Protein AF-A0A448WN67-F1 (afdb_monomer)

InterPro domains:
  IPR027973 40S small subunit processome assembly factor 1-like [PF15375] (3-56)

Foldseek 3Di:
DPLVVLVVVLVPDDDPVSVVSVLVSCVVVVHDDDDDDDDDPVVVVVVVVVVVVVVVVVVVVVVVVVVVD

Mean predicted aligned error: 8.67 Å

Solvent-accessible surface area (backbone atoms only — not comparable to full-atom values): 4206 Å² total; per-residue (Å²): 133,74,60,59,63,53,50,55,58,39,67,74,46,63,74,68,60,25,54,52,53,49,51,53,51,41,46,76,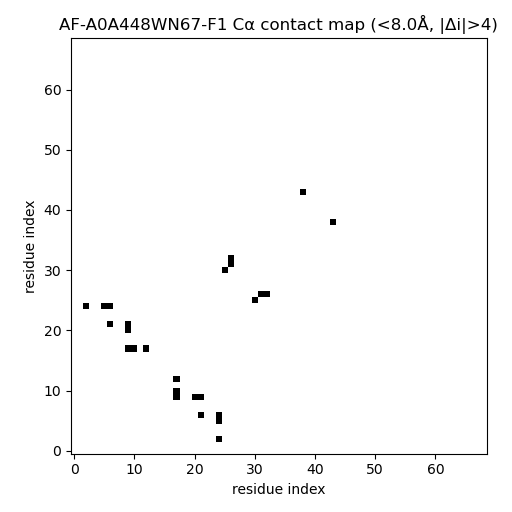73,67,44,82,75,79,81,76,77,91,73,59,68,72,58,54,52,52,49,54,54,51,52,54,50,51,51,53,51,51,52,53,51,52,57,53,53,67,74,76,113

Radius of gyration: 20.21 Å; Cα contacts (8 Å, |Δi|>4): 13; chains: 1; bounding box: 44×28×45 Å

pLDDT: mean 86.94, std 8.63, range [57.16, 97.31]

Sequence (69 aa):
MPYDILRHKISITKGEERRKARKELLLKMGAKPPKRAYINYKELMAQKKKDKLIESIAAKNVTKIMRHA

Structure (mmCIF, N/CA/C/O backbone):
data_AF-A0A448WN67-F1
#
_entry.id   AF-A0A448WN67-F1
#
loop_
_atom_site.group_PDB
_atom_site.id
_atom_site.type_symbol
_atom_site.label_atom_id
_atom_site.label_alt_id
_atom_site.label_comp_id
_atom_site.label_asym_id
_atom_site.label_entity_id
_atom_site.label_seq_id
_atom_site.pdbx_PDB_ins_code
_atom_site.Cartn_x
_atom_site.Cartn_y
_atom_site.Cartn_z
_atom_site.occupancy
_atom_site.B_iso_or_equiv
_atom_site.auth_seq_id
_atom_site.auth_comp_id
_atom_site.auth_asym_id
_atom_site.a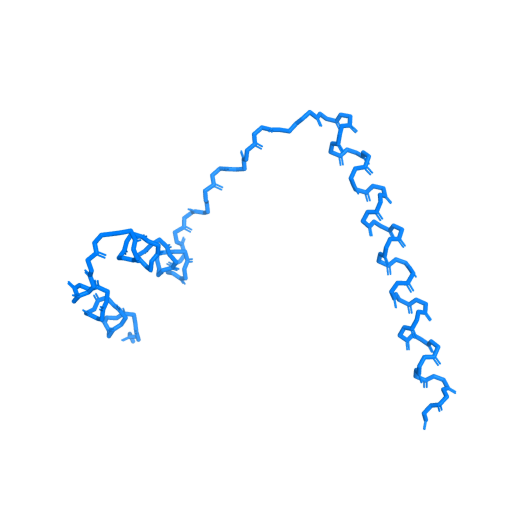uth_atom_id
_atom_site.pdbx_PDB_model_num
ATOM 1 N N . MET A 1 1 ? -9.834 -11.112 -21.805 1.00 57.16 1 MET A N 1
ATOM 2 C CA . MET A 1 1 ? -8.421 -10.803 -21.489 1.00 57.16 1 MET A CA 1
ATOM 3 C C . MET A 1 1 ? -8.136 -9.314 -21.731 1.00 57.16 1 MET A C 1
ATOM 5 O O . MET A 1 1 ? -7.711 -8.952 -22.816 1.00 57.16 1 MET A O 1
ATOM 9 N N . PRO A 1 2 ? -8.427 -8.419 -20.766 1.00 79.38 2 PRO A N 1
ATOM 10 C CA . PRO A 1 2 ? -8.211 -6.968 -20.906 1.00 79.38 2 PRO A CA 1
ATOM 11 C C . PRO A 1 2 ? -6.810 -6.493 -20.464 1.00 79.38 2 PRO A C 1
ATOM 13 O O . PRO A 1 2 ? -6.437 -5.341 -20.683 1.00 79.38 2 PRO A O 1
ATOM 16 N N . TYR A 1 3 ? -6.018 -7.366 -19.834 1.00 80.62 3 TYR A N 1
ATOM 17 C CA . TYR A 1 3 ? -4.705 -7.019 -19.278 1.00 80.62 3 TYR A CA 1
ATOM 18 C C . TYR A 1 3 ? -3.584 -6.949 -20.321 1.00 80.62 3 TYR A C 1
ATOM 20 O O . TYR A 1 3 ? -2.573 -6.294 -20.072 1.00 80.62 3 TYR A O 1
ATOM 28 N N . ASP A 1 4 ? -3.765 -7.552 -21.497 1.00 77.31 4 ASP A N 1
ATOM 29 C CA . ASP A 1 4 ? -2.765 -7.526 -22.571 1.00 77.31 4 ASP A CA 1
ATOM 30 C C . ASP A 1 4 ? -2.599 -6.120 -23.156 1.00 77.31 4 ASP A C 1
ATOM 32 O O . ASP A 1 4 ? -1.478 -5.644 -23.327 1.00 77.31 4 ASP A O 1
ATOM 36 N N . ILE A 1 5 ? -3.701 -5.382 -23.329 1.00 77.00 5 ILE A N 1
ATOM 37 C CA . ILE A 1 5 ? -3.675 -3.969 -23.742 1.00 77.00 5 ILE A CA 1
ATOM 38 C C . ILE A 1 5 ? -2.907 -3.127 -22.713 1.00 77.00 5 ILE A C 1
ATOM 40 O O . ILE A 1 5 ? -2.092 -2.277 -23.074 1.00 77.00 5 ILE A O 1
ATOM 44 N N . LEU A 1 6 ? -3.133 -3.378 -21.420 1.00 75.00 6 LEU A N 1
ATOM 45 C CA . LEU A 1 6 ? -2.417 -2.697 -20.339 1.00 75.00 6 LEU A CA 1
ATOM 46 C C . LEU A 1 6 ? -0.924 -3.044 -20.357 1.00 75.00 6 LEU A C 1
ATOM 48 O O . LEU A 1 6 ? -0.087 -2.155 -20.211 1.00 75.00 6 LEU A O 1
ATOM 52 N N . ARG A 1 7 ? -0.574 -4.308 -20.604 1.00 81.12 7 ARG A N 1
ATOM 53 C CA . ARG A 1 7 ? 0.814 -4.765 -20.723 1.00 81.12 7 ARG A CA 1
ATOM 54 C C . ARG A 1 7 ? 1.533 -4.106 -21.904 1.00 81.12 7 ARG A C 1
ATOM 56 O O . ARG A 1 7 ? 2.669 -3.662 -21.734 1.00 81.12 7 ARG A O 1
ATOM 63 N N . HIS A 1 8 ? 0.873 -3.983 -23.055 1.00 81.56 8 HIS A N 1
ATOM 64 C CA . HIS A 1 8 ? 1.416 -3.274 -24.216 1.00 81.56 8 HIS A CA 1
ATOM 65 C C . HIS A 1 8 ? 1.637 -1.789 -23.921 1.00 81.56 8 HIS A C 1
ATOM 67 O O . HIS A 1 8 ? 2.740 -1.290 -24.138 1.00 81.56 8 HIS A O 1
ATOM 73 N N . LYS A 1 9 ? 0.657 -1.098 -23.326 1.00 79.75 9 LYS A N 1
ATOM 74 C CA . LYS A 1 9 ? 0.815 0.310 -22.915 1.00 79.75 9 LYS A CA 1
ATOM 75 C C . LYS A 1 9 ? 1.983 0.510 -21.943 1.00 79.75 9 LYS A C 1
ATOM 77 O O . LYS A 1 9 ? 2.757 1.448 -22.099 1.00 79.75 9 LYS A O 1
ATOM 82 N N . ILE A 1 10 ? 2.165 -0.402 -20.986 1.00 83.38 10 ILE A N 1
ATOM 83 C CA . ILE A 1 10 ? 3.291 -0.365 -20.037 1.00 83.38 10 ILE A CA 1
ATOM 84 C C . ILE A 1 10 ? 4.632 -0.610 -20.739 1.00 83.38 10 ILE A C 1
ATOM 86 O O . ILE A 1 10 ? 5.646 -0.057 -20.331 1.00 83.38 10 ILE A O 1
ATOM 90 N N . SER A 1 11 ? 4.677 -1.430 -21.790 1.00 79.19 11 SER A N 1
ATOM 91 C CA . SER A 1 11 ? 5.930 -1.681 -22.516 1.00 79.19 11 SER A CA 1
ATOM 92 C C . SER A 1 11 ? 6.478 -0.441 -23.236 1.00 79.19 11 SER A C 1
ATOM 94 O O . SER A 1 11 ? 7.691 -0.338 -23.410 1.00 79.19 11 SER A O 1
ATOM 96 N N . ILE A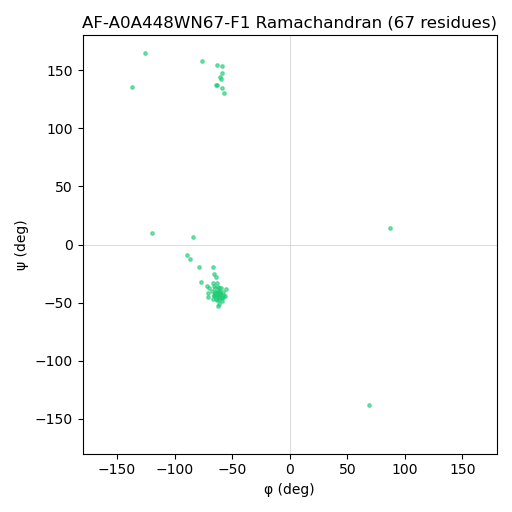 1 12 ? 5.602 0.509 -23.584 1.00 83.38 12 ILE A N 1
ATOM 97 C CA . ILE A 1 12 ? 5.947 1.770 -24.254 1.00 83.38 12 ILE A CA 1
ATOM 98 C C . ILE A 1 12 ? 6.560 2.778 -23.264 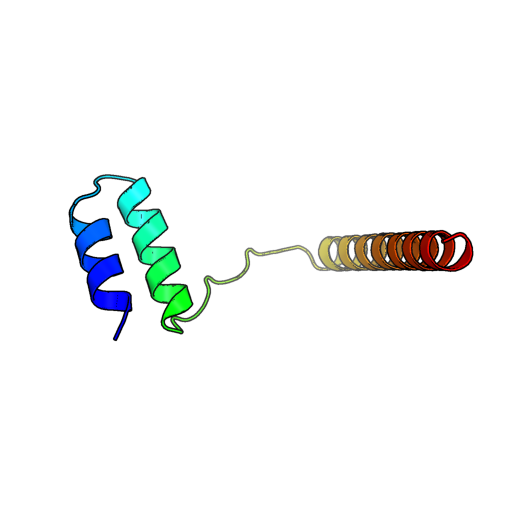1.00 83.38 12 ILE A C 1
ATOM 100 O O . ILE A 1 12 ? 7.433 3.562 -23.639 1.00 83.38 12 ILE A O 1
ATOM 104 N N . THR A 1 13 ? 6.149 2.752 -21.991 1.00 83.19 13 THR A N 1
ATOM 105 C CA . THR A 1 13 ? 6.681 3.654 -20.958 1.00 83.19 13 THR A CA 1
ATOM 106 C C . THR A 1 13 ? 8.075 3.217 -20.492 1.00 83.19 13 THR A C 1
ATOM 108 O O . THR A 1 13 ? 8.480 2.065 -20.659 1.00 83.19 13 THR A O 1
ATOM 111 N N . LYS A 1 14 ? 8.865 4.131 -19.914 1.00 86.81 14 LYS A N 1
ATOM 112 C CA . LYS A 1 14 ? 10.248 3.860 -19.469 1.00 86.81 14 LYS A CA 1
ATOM 113 C C . LYS A 1 14 ? 10.453 4.230 -17.997 1.00 86.81 14 LYS A C 1
ATOM 115 O O . LYS A 1 14 ? 9.633 4.900 -17.380 1.00 86.81 14 LYS A O 1
ATOM 120 N N . GLY A 1 15 ? 11.553 3.747 -17.419 1.00 87.62 15 GLY A N 1
ATOM 121 C CA . GLY A 1 15 ? 12.011 4.173 -16.095 1.00 87.62 15 GLY A CA 1
ATOM 122 C C . GLY A 1 15 ? 11.118 3.739 -14.926 1.00 87.62 15 GLY A C 1
ATOM 123 O O . GLY A 1 15 ? 10.701 2.580 -14.823 1.00 87.62 15 GLY A O 1
ATOM 124 N N . GLU A 1 16 ? 10.903 4.654 -13.983 1.00 87.19 16 GLU A N 1
ATOM 125 C CA . GLU A 1 16 ? 10.149 4.406 -12.747 1.00 87.19 16 GLU A CA 1
ATOM 126 C C . GLU A 1 16 ? 8.656 4.212 -12.976 1.00 87.19 16 GLU A C 1
ATOM 128 O O . GLU A 1 16 ? 8.046 3.343 -12.349 1.00 87.19 16 GLU A O 1
ATOM 133 N N . GLU A 1 17 ? 8.079 4.960 -13.910 1.00 84.31 17 GLU A N 1
ATOM 134 C CA . GLU A 1 17 ? 6.653 4.887 -14.225 1.00 84.31 17 GLU A CA 1
ATOM 135 C C . GLU A 1 17 ? 6.274 3.509 -14.761 1.00 84.31 17 GLU A C 1
ATOM 137 O O . GLU A 1 17 ? 5.300 2.905 -14.309 1.00 84.31 17 GLU A O 1
ATOM 142 N N . ARG A 1 18 ? 7.126 2.931 -15.621 1.00 88.56 18 ARG A N 1
ATOM 143 C CA . ARG A 1 18 ? 6.966 1.547 -16.085 1.00 88.56 18 ARG A CA 1
ATOM 144 C C . ARG A 1 18 ? 6.953 0.554 -14.924 1.00 88.56 18 ARG A C 1
ATOM 146 O O . ARG A 1 18 ? 6.154 -0.384 -14.913 1.00 88.56 18 ARG A O 1
ATOM 153 N N . ARG A 1 19 ? 7.853 0.728 -13.948 1.00 87.38 19 ARG A N 1
ATOM 154 C CA . ARG A 1 19 ? 7.952 -0.165 -12.779 1.00 87.38 19 ARG A CA 1
ATOM 155 C C . ARG A 1 19 ? 6.698 -0.080 -11.907 1.00 87.38 19 ARG A C 1
ATOM 157 O O . ARG A 1 19 ? 6.185 -1.127 -11.507 1.00 87.38 19 ARG A O 1
ATOM 164 N N . LYS A 1 20 ? 6.187 1.130 -11.662 1.00 88.50 20 LYS A N 1
ATOM 165 C CA . LYS A 1 20 ? 4.942 1.360 -10.910 1.00 88.50 20 LYS A CA 1
ATOM 166 C C . LYS A 1 20 ? 3.743 0.728 -11.622 1.00 88.50 20 LYS A C 1
ATOM 168 O O . LYS A 1 20 ? 3.095 -0.147 -11.049 1.00 88.50 20 LYS A O 1
ATOM 173 N N . ALA A 1 21 ? 3.547 1.043 -12.902 1.00 88.38 21 ALA A N 1
ATOM 174 C CA . ALA A 1 21 ? 2.419 0.539 -13.683 1.00 88.38 21 ALA A CA 1
ATOM 175 C C . ALA A 1 21 ? 2.435 -0.996 -13.832 1.00 88.38 21 ALA A C 1
ATOM 177 O O . ALA A 1 21 ? 1.396 -1.651 -13.742 1.00 88.38 21 ALA A O 1
ATOM 178 N N . ARG A 1 22 ? 3.622 -1.607 -13.979 1.00 89.62 22 ARG A N 1
ATOM 179 C CA . ARG A 1 22 ? 3.762 -3.074 -13.994 1.00 89.62 22 ARG A CA 1
ATOM 180 C C . ARG A 1 22 ? 3.379 -3.703 -12.656 1.00 89.62 22 ARG A C 1
ATOM 182 O O . ARG A 1 22 ? 2.710 -4.733 -12.645 1.00 89.62 22 ARG A O 1
ATOM 189 N N . LYS A 1 23 ? 3.805 -3.111 -11.539 1.00 89.56 23 LYS A N 1
ATOM 190 C CA . LYS A 1 23 ? 3.470 -3.605 -10.197 1.00 89.56 23 LYS A CA 1
ATOM 191 C C . LYS A 1 23 ? 1.961 -3.556 -9.960 1.00 89.56 23 LYS A C 1
ATOM 193 O O . LYS A 1 23 ? 1.394 -4.537 -9.497 1.00 89.56 23 LYS A O 1
ATOM 198 N N . GLU A 1 24 ? 1.314 -2.456 -10.327 1.00 89.56 24 GLU A N 1
ATOM 199 C CA . GLU A 1 24 ? -0.141 -2.305 -10.220 1.00 89.56 24 GLU A CA 1
ATOM 200 C C . GLU A 1 24 ? -0.900 -3.315 -11.081 1.00 89.56 24 GLU A C 1
ATOM 202 O O . GLU A 1 24 ? -1.861 -3.922 -10.607 1.00 89.56 24 GLU A O 1
ATOM 207 N N . LEU A 1 25 ? -0.453 -3.541 -12.321 1.00 91.62 25 LEU A N 1
ATOM 208 C CA . LEU A 1 25 ? -1.039 -4.556 -13.194 1.00 91.62 25 LEU A CA 1
ATOM 209 C C . LEU A 1 25 ? -0.961 -5.946 -12.555 1.00 91.62 25 LEU A C 1
ATOM 211 O O . LEU A 1 25 ? -1.966 -6.645 -12.489 1.00 91.62 25 LEU A O 1
ATOM 215 N N . LEU A 1 26 ? 0.211 -6.327 -12.043 1.00 90.31 26 LEU A N 1
ATOM 216 C CA . LEU A 1 26 ? 0.399 -7.627 -11.400 1.00 90.31 26 LEU A CA 1
ATOM 217 C C . LEU A 1 26 ? -0.515 -7.797 -10.184 1.00 90.31 26 LEU A C 1
ATOM 219 O O . LEU A 1 26 ? -1.131 -8.848 -10.032 1.00 90.31 26 LEU A O 1
ATOM 223 N N . LEU A 1 27 ? -0.659 -6.761 -9.355 1.00 90.94 27 LEU A N 1
ATOM 224 C CA . LEU A 1 27 ? -1.588 -6.789 -8.223 1.00 90.94 27 LEU A CA 1
ATOM 225 C C . LEU A 1 27 ? -3.041 -6.982 -8.686 1.00 90.94 27 LEU A C 1
ATOM 227 O O . LEU A 1 27 ? -3.757 -7.789 -8.100 1.00 90.94 27 LEU A O 1
ATOM 231 N N . LYS A 1 28 ? -3.462 -6.319 -9.774 1.00 89.25 28 LYS A N 1
ATOM 232 C CA . LYS A 1 28 ? -4.795 -6.522 -10.379 1.00 89.25 28 LYS A CA 1
ATOM 233 C C . LYS A 1 28 ? -4.996 -7.936 -10.929 1.00 89.25 28 LYS A C 1
ATOM 235 O O . LYS A 1 28 ? -6.125 -8.406 -10.963 1.00 89.25 28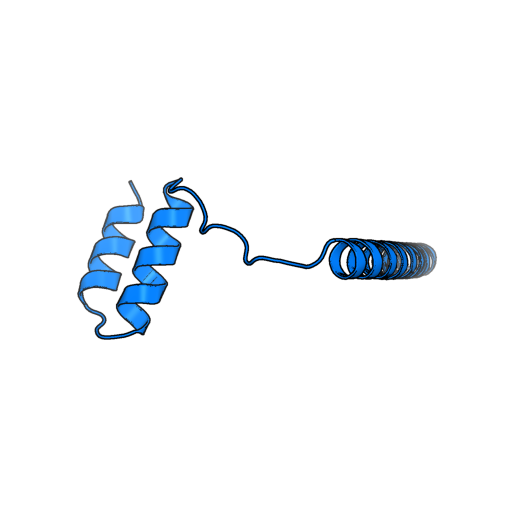 LYS A O 1
ATOM 240 N N . MET A 1 29 ? -3.922 -8.605 -11.343 1.00 90.88 29 MET A N 1
ATOM 241 C CA . MET A 1 29 ? -3.937 -9.990 -11.831 1.00 90.88 29 MET A CA 1
ATOM 242 C C . MET A 1 29 ? -3.881 -11.028 -10.695 1.00 90.88 29 MET A C 1
ATOM 244 O O . MET A 1 29 ? -3.760 -12.219 -10.965 1.00 90.88 29 MET A O 1
ATOM 248 N N . GLY A 1 30 ? -3.953 -10.597 -9.431 1.00 90.56 30 GLY A N 1
ATOM 249 C CA . GLY A 1 30 ? -3.935 -11.491 -8.271 1.00 90.56 30 GLY A CA 1
ATOM 250 C C . GLY A 1 30 ? -2.535 -11.840 -7.768 1.00 90.56 30 GLY A C 1
ATOM 251 O O . GLY A 1 30 ? -2.385 -12.761 -6.965 1.00 90.56 30 GLY A O 1
ATOM 252 N N . ALA A 1 31 ? -1.494 -11.116 -8.198 1.00 93.50 31 ALA A N 1
ATOM 253 C CA . ALA A 1 31 ? -0.177 -11.270 -7.595 1.00 93.50 31 ALA A CA 1
ATOM 254 C C . ALA A 1 31 ? -0.227 -10.925 -6.101 1.00 93.50 31 ALA A C 1
ATOM 256 O O . ALA A 1 31 ? -0.919 -9.998 -5.671 1.00 93.50 31 ALA A O 1
ATOM 257 N N . LYS A 1 32 ? 0.557 -11.657 -5.306 1.00 93.62 32 LYS A N 1
ATOM 258 C CA . LYS A 1 32 ? 0.631 -11.448 -3.860 1.00 93.62 32 LYS A CA 1
ATOM 259 C C . LYS A 1 32 ? 1.043 -9.997 -3.548 1.00 93.62 32 LYS A C 1
ATOM 261 O O . LYS A 1 32 ? 2.044 -9.525 -4.098 1.00 93.62 32 LYS A O 1
ATOM 266 N N . PRO A 1 33 ? 0.323 -9.291 -2.655 1.00 91.25 33 PRO A N 1
ATOM 267 C CA . PRO A 1 33 ? 0.681 -7.932 -2.280 1.00 91.25 33 PRO A CA 1
ATOM 268 C C . PRO A 1 33 ? 2.050 -7.881 -1.592 1.00 91.25 33 PRO A C 1
ATOM 270 O O . PRO A 1 33 ? 2.485 -8.870 -0.989 1.00 91.25 33 PRO A O 1
ATOM 273 N N . PRO A 1 34 ? 2.743 -6.729 -1.661 1.00 90.44 34 PRO A N 1
ATOM 274 C CA . PRO A 1 34 ? 4.021 -6.5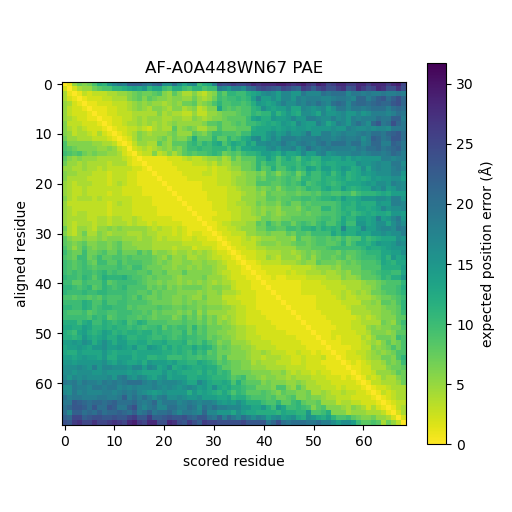66 -0.987 1.00 90.44 34 PRO A CA 1
ATOM 275 C C . PRO A 1 34 ? 3.872 -6.795 0.521 1.00 90.44 34 PRO A C 1
ATOM 277 O O . PRO A 1 34 ? 2.838 -6.486 1.120 1.00 90.44 34 PRO A O 1
ATOM 280 N N . LYS A 1 35 ? 4.933 -7.323 1.141 1.00 91.62 35 LYS A N 1
ATOM 281 C CA . LYS A 1 35 ? 4.983 -7.500 2.594 1.00 91.62 35 LYS A CA 1
ATOM 282 C C . LYS A 1 35 ? 4.807 -6.136 3.262 1.00 91.62 35 LYS A C 1
ATOM 284 O O . LYS A 1 35 ? 5.423 -5.155 2.849 1.00 91.62 35 LYS A O 1
ATOM 289 N N . ARG A 1 36 ? 3.956 -6.083 4.288 1.00 88.94 36 ARG A N 1
ATOM 290 C CA . ARG A 1 36 ? 3.800 -4.880 5.110 1.00 88.94 36 ARG A CA 1
ATOM 291 C C . ARG A 1 36 ? 5.143 -4.534 5.747 1.00 88.94 36 ARG A C 1
ATOM 293 O O . ARG A 1 36 ? 5.892 -5.436 6.130 1.00 88.94 36 ARG A O 1
ATOM 300 N N . ALA A 1 37 ? 5.431 -3.240 5.845 1.00 90.75 37 ALA A N 1
ATOM 301 C CA . ALA A 1 37 ? 6.580 -2.770 6.601 1.00 90.75 37 ALA A CA 1
ATOM 302 C C . ALA A 1 37 ? 6.472 -3.236 8.060 1.00 90.75 37 ALA A C 1
ATOM 304 O O . ALA A 1 37 ? 5.373 -3.480 8.569 1.00 90.75 37 ALA A O 1
ATOM 305 N N . TYR A 1 38 ? 7.620 -3.379 8.716 1.00 93.94 38 TYR A N 1
ATOM 306 C CA . TYR A 1 38 ? 7.645 -3.603 10.154 1.00 93.94 38 TYR A CA 1
ATOM 307 C C . TYR A 1 38 ? 7.045 -2.388 10.871 1.00 93.94 38 TYR A C 1
ATOM 309 O O . TYR A 1 38 ? 7.328 -1.250 10.503 1.00 93.94 38 TYR A O 1
ATOM 317 N N . ILE A 1 39 ? 6.215 -2.643 11.880 1.00 94.19 39 ILE A N 1
ATOM 318 C CA . ILE A 1 39 ? 5.595 -1.616 12.720 1.00 94.19 39 ILE A CA 1
ATOM 319 C C . ILE A 1 39 ? 5.679 -2.107 14.164 1.00 94.19 39 ILE A C 1
ATOM 321 O O . ILE A 1 39 ? 5.389 -3.277 14.436 1.00 94.19 39 ILE A O 1
ATOM 325 N N . ASN A 1 40 ? 6.057 -1.226 15.094 1.00 97.06 40 ASN A N 1
ATOM 326 C CA . ASN A 1 40 ? 6.055 -1.556 16.514 1.00 97.06 40 ASN A CA 1
ATOM 327 C C . ASN A 1 40 ? 4.619 -1.828 16.995 1.00 97.06 40 ASN A C 1
ATOM 329 O O . ASN A 1 40 ? 3.686 -1.089 16.682 1.00 97.06 40 ASN A O 1
ATOM 333 N N . TYR A 1 41 ? 4.426 -2.867 17.806 1.00 96.38 41 TYR A N 1
ATOM 334 C CA . TYR A 1 41 ? 3.095 -3.260 18.270 1.00 96.38 41 TYR A CA 1
ATOM 335 C C . TYR A 1 41 ? 2.362 -2.163 19.064 1.00 96.38 41 TYR A C 1
ATOM 337 O O . TYR A 1 41 ? 1.150 -1.990 18.904 1.00 96.38 41 TYR A O 1
ATOM 345 N N . LYS A 1 42 ? 3.076 -1.390 19.893 1.00 97.06 42 LYS A N 1
ATOM 346 C CA . LYS A 1 42 ? 2.478 -0.286 20.662 1.00 97.06 42 LYS A CA 1
ATOM 347 C C . LYS A 1 42 ? 1.951 0.809 19.731 1.00 97.06 42 LYS A C 1
ATOM 349 O O . LYS A 1 42 ? 0.838 1.294 19.925 1.00 97.06 42 LYS A O 1
ATOM 354 N N . GLU A 1 43 ? 2.714 1.140 18.691 1.00 95.94 43 GLU A N 1
ATOM 355 C CA . GLU A 1 43 ? 2.327 2.119 17.668 1.00 95.94 43 GLU A CA 1
ATOM 356 C C . GLU A 1 43 ? 1.133 1.629 16.849 1.00 95.94 43 GLU A C 1
ATOM 358 O O . GLU A 1 43 ? 0.172 2.375 16.661 1.00 95.94 43 GLU A O 1
ATOM 363 N N . LEU A 1 44 ? 1.142 0.353 16.447 1.00 95.50 44 LEU A N 1
ATOM 364 C CA . LEU A 1 44 ? 0.030 -0.275 15.733 1.00 95.50 44 LEU A CA 1
ATOM 365 C C . LEU A 1 44 ? -1.279 -0.168 16.528 1.00 95.50 44 LEU A C 1
ATOM 367 O O . LEU A 1 44 ? -2.325 0.162 15.970 1.00 95.50 44 LEU A O 1
ATOM 371 N N . MET A 1 45 ? -1.238 -0.433 17.836 1.00 97.31 45 MET A N 1
ATOM 372 C CA . MET A 1 45 ? -2.430 -0.353 18.683 1.00 97.31 45 MET A CA 1
ATOM 373 C C . MET A 1 45 ? -2.886 1.084 18.926 1.00 97.31 45 MET A C 1
ATOM 375 O O . MET A 1 45 ? -4.091 1.344 18.960 1.00 97.31 45 MET A O 1
ATOM 379 N N . ALA A 1 46 ? -1.952 2.025 19.054 1.00 96.12 46 ALA A N 1
ATOM 380 C CA . ALA A 1 46 ? -2.285 3.441 19.137 1.00 96.12 46 ALA A CA 1
ATOM 381 C C . ALA A 1 46 ? -2.971 3.937 17.851 1.00 96.12 46 ALA A C 1
ATOM 383 O O . ALA A 1 46 ? -3.984 4.630 17.941 1.00 96.12 46 ALA A O 1
ATOM 384 N N . GLN A 1 47 ? -2.475 3.540 16.673 1.00 95.19 47 GLN A N 1
ATOM 385 C CA . GLN A 1 47 ? -3.084 3.865 15.376 1.00 95.19 47 GLN A CA 1
ATOM 386 C C . GLN A 1 47 ? -4.499 3.290 15.266 1.00 95.19 47 GLN A C 1
ATOM 388 O O . GLN A 1 47 ? -5.442 4.049 15.076 1.00 95.19 47 GLN A O 1
ATOM 393 N N . LYS A 1 48 ? -4.687 1.994 15.552 1.00 95.75 48 LYS A N 1
ATOM 394 C CA . LYS A 1 48 ? -6.021 1.364 15.522 1.00 95.75 48 LYS A CA 1
ATOM 395 C C . LYS A 1 48 ? -7.048 2.059 16.418 1.00 95.75 48 LYS A C 1
ATOM 397 O O . LYS A 1 48 ? -8.218 2.156 16.055 1.00 95.75 48 LYS A O 1
ATOM 402 N N . LYS A 1 49 ? -6.637 2.531 17.602 1.00 95.94 49 LYS A N 1
ATOM 403 C CA . LYS A 1 49 ? -7.524 3.291 18.498 1.00 95.94 49 LYS A CA 1
ATOM 404 C C . LYS A 1 49 ? -7.941 4.628 17.882 1.00 95.94 49 LYS A C 1
ATOM 406 O O . LYS A 1 49 ? -9.112 4.988 17.979 1.00 95.94 49 LYS A O 1
ATOM 411 N N . LYS A 1 50 ? -7.003 5.343 17.250 1.00 95.44 50 LYS A N 1
ATOM 412 C CA . LYS A 1 50 ? -7.283 6.605 16.549 1.00 95.44 50 LYS A CA 1
ATOM 413 C C . LYS A 1 50 ? -8.216 6.379 15.363 1.00 95.44 50 LYS A C 1
ATOM 415 O O . LYS A 1 50 ? -9.216 7.079 15.258 1.00 95.44 50 LYS A O 1
ATOM 420 N N . ASP A 1 51 ? -7.945 5.366 14.547 1.00 94.69 51 ASP A N 1
ATOM 421 C CA . ASP A 1 51 ? -8.749 5.054 13.362 1.00 94.69 51 ASP A CA 1
ATOM 422 C C . ASP A 1 51 ? -10.198 4.737 13.742 1.00 94.69 51 ASP A C 1
ATOM 424 O O . ASP A 1 51 ? -11.125 5.308 13.176 1.00 94.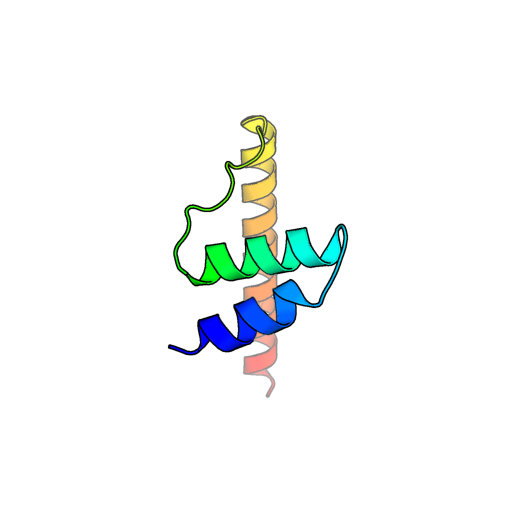69 51 ASP A O 1
ATOM 428 N N . LYS A 1 52 ? -10.405 3.924 14.787 1.00 94.94 52 LYS A N 1
ATOM 429 C CA . LYS A 1 52 ? -11.746 3.616 15.304 1.00 94.94 52 LYS A CA 1
ATOM 430 C C . LYS A 1 52 ? -12.484 4.862 15.807 1.00 94.94 52 LYS A C 1
ATOM 432 O O . LYS A 1 52 ? -13.697 4.979 15.640 1.00 94.94 52 LYS A O 1
ATOM 437 N N . LEU A 1 53 ? -11.770 5.797 16.439 1.00 94.12 53 LEU A N 1
ATOM 438 C CA . LEU A 1 53 ? -12.358 7.060 16.881 1.00 94.12 53 LEU A CA 1
ATOM 439 C C . LEU A 1 53 ? -12.781 7.911 15.677 1.00 94.12 53 LEU A C 1
ATOM 441 O O . LEU A 1 53 ? -13.916 8.388 15.653 1.00 94.12 53 LEU A O 1
ATOM 445 N N . ILE A 1 54 ? -11.912 8.045 14.673 1.00 93.50 54 ILE A N 1
ATOM 446 C CA . ILE A 1 54 ? -12.197 8.771 13.427 1.00 93.50 54 ILE A CA 1
ATOM 447 C C . ILE A 1 54 ? -13.407 8.158 12.716 1.00 93.50 54 ILE A C 1
ATOM 449 O O . ILE A 1 54 ? -14.327 8.885 12.348 1.00 93.50 54 ILE A O 1
ATOM 453 N N . GLU A 1 55 ? -13.456 6.833 12.595 1.00 91.69 55 GLU A N 1
ATOM 454 C CA . GLU A 1 55 ? -14.571 6.106 11.984 1.00 91.69 55 GLU A CA 1
ATOM 455 C C . GLU A 1 55 ? -15.887 6.359 12.733 1.00 91.69 55 GLU A C 1
ATOM 457 O O . GLU A 1 55 ? -16.917 6.646 12.122 1.00 91.69 55 GLU A O 1
ATOM 462 N N . SER A 1 56 ? -15.849 6.366 14.070 1.00 90.94 56 SER A N 1
ATOM 463 C CA . SER A 1 56 ? -17.029 6.669 14.886 1.00 90.94 56 SER A CA 1
ATOM 464 C C . SER A 1 56 ? -17.522 8.114 14.725 1.00 90.94 56 SER A C 1
ATOM 466 O O . SER A 1 56 ? -18.728 8.362 14.749 1.00 90.94 56 SER A O 1
ATOM 468 N N . ILE A 1 57 ? -16.609 9.074 14.548 1.00 90.31 57 ILE A N 1
ATOM 469 C CA . ILE A 1 57 ? -16.945 10.482 14.306 1.00 90.31 57 ILE A CA 1
ATOM 470 C C . ILE A 1 57 ? -17.525 10.638 12.897 1.00 90.31 57 ILE A C 1
ATOM 472 O O . ILE A 1 57 ? -18.568 11.271 12.734 1.00 90.31 57 ILE A O 1
ATOM 476 N N . ALA A 1 58 ? -16.904 10.014 11.893 1.00 89.38 58 ALA A N 1
ATOM 477 C CA . ALA A 1 58 ? -17.398 10.016 10.521 1.00 89.38 58 ALA A CA 1
ATOM 478 C C . ALA A 1 58 ? -18.823 9.441 10.437 1.00 89.38 58 ALA A C 1
ATOM 480 O O . ALA A 1 58 ? -19.703 10.071 9.850 1.00 89.38 58 ALA A O 1
ATOM 481 N N . ALA A 1 59 ? -19.093 8.318 11.110 1.00 86.88 59 ALA A N 1
ATOM 482 C CA . ALA A 1 59 ? -20.424 7.712 11.162 1.00 86.88 59 ALA A CA 1
ATOM 483 C C . ALA A 1 59 ? -21.482 8.636 11.802 1.00 86.88 59 ALA A C 1
ATOM 485 O O . ALA A 1 59 ? -22.611 8.745 11.312 1.00 86.88 59 ALA A O 1
ATOM 486 N N . LYS A 1 60 ? -21.126 9.357 12.874 1.00 86.19 60 LYS A N 1
ATOM 487 C CA . LYS A 1 60 ? -22.014 10.354 13.504 1.00 86.19 60 LYS A CA 1
ATOM 488 C C . LYS A 1 60 ? -22.310 11.534 12.577 1.00 86.19 60 LYS A C 1
ATOM 490 O O . LYS A 1 60 ? -23.435 12.026 12.547 1.00 86.19 60 LYS A O 1
ATOM 495 N N . ASN A 1 61 ? -21.328 11.969 11.795 1.00 84.31 61 ASN A N 1
ATOM 496 C CA . ASN A 1 61 ? -21.508 13.070 10.851 1.00 84.31 61 ASN A CA 1
ATOM 497 C C . ASN A 1 61 ? -22.396 12.669 9.665 1.00 84.31 61 ASN A C 1
ATOM 499 O O . ASN A 1 61 ? -23.295 13.426 9.306 1.00 84.31 61 ASN A O 1
ATOM 503 N N . VAL A 1 62 ? -22.218 11.464 9.111 1.00 82.81 62 VAL A N 1
ATOM 504 C CA . VAL A 1 62 ? -23.085 10.933 8.040 1.00 82.81 62 VAL A CA 1
ATOM 505 C C . VAL A 1 62 ? -24.532 10.806 8.520 1.00 82.81 62 VAL A C 1
ATOM 507 O O . VAL A 1 62 ? -25.448 11.296 7.866 1.00 82.81 62 VAL A O 1
ATOM 510 N N . THR A 1 63 ? -24.746 10.217 9.700 1.00 77.62 63 THR A N 1
ATOM 511 C CA . THR A 1 63 ? -26.098 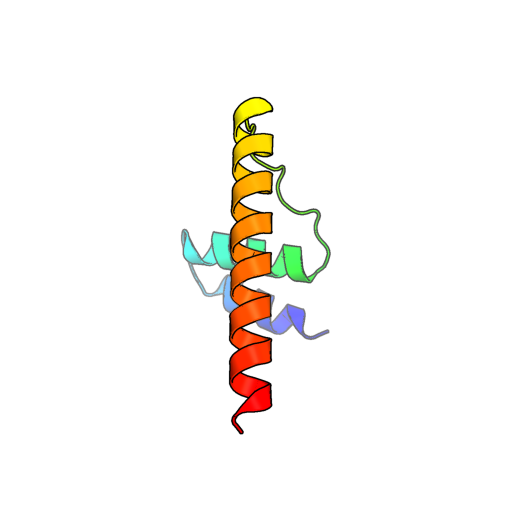10.082 10.273 1.00 77.62 63 THR A CA 1
ATOM 512 C C . THR A 1 63 ? -26.750 11.429 10.577 1.00 77.62 63 THR A C 1
ATOM 514 O O . THR A 1 63 ? -27.961 11.556 10.428 1.00 77.62 63 THR A O 1
ATOM 517 N N . LYS A 1 64 ? -25.979 12.454 10.959 1.00 80.50 64 LYS A N 1
ATOM 518 C CA . LYS A 1 64 ? -26.495 13.819 11.122 1.00 80.50 64 LYS A CA 1
ATOM 519 C C . LYS A 1 64 ? -26.943 14.425 9.789 1.00 80.50 64 LYS A C 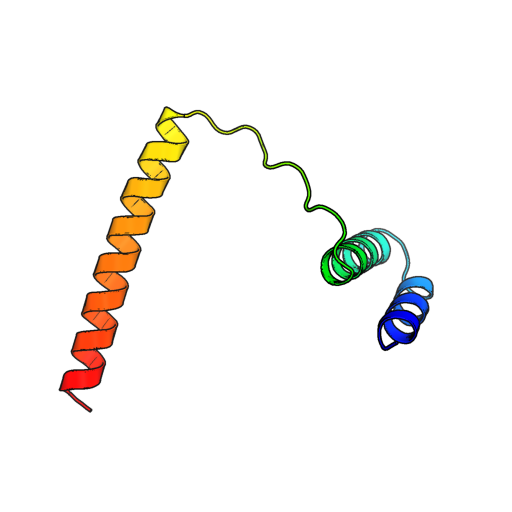1
ATOM 521 O O . LYS A 1 64 ? -28.019 15.005 9.740 1.00 80.50 64 LYS A O 1
ATOM 526 N N . ILE A 1 65 ? -26.158 14.266 8.722 1.00 79.94 65 ILE A N 1
ATOM 527 C CA . ILE A 1 65 ? -26.504 14.770 7.382 1.00 79.94 65 ILE A CA 1
ATOM 528 C C . ILE A 1 65 ? -27.794 14.110 6.872 1.00 79.94 65 ILE A C 1
ATOM 530 O O . ILE A 1 65 ? -28.694 14.810 6.427 1.00 79.94 65 ILE A O 1
ATOM 534 N N . MET A 1 66 ? -27.931 12.788 7.017 1.00 69.38 66 MET A N 1
ATOM 535 C CA . MET A 1 66 ? -29.123 12.051 6.562 1.00 69.38 66 MET A CA 1
ATOM 536 C C . MET A 1 66 ? -30.413 12.386 7.326 1.00 69.38 66 MET A C 1
ATOM 538 O O . MET A 1 66 ? -31.491 12.080 6.838 1.00 69.38 66 MET A O 1
ATOM 542 N N . ARG A 1 67 ? -30.330 12.969 8.529 1.00 73.69 67 ARG A N 1
ATOM 543 C CA . ARG A 1 67 ? -31.512 13.365 9.320 1.00 73.69 67 ARG A CA 1
ATOM 544 C C . ARG A 1 67 ? -32.041 14.759 8.980 1.00 73.69 67 ARG A C 1
ATOM 546 O O . ARG A 1 67 ? -33.113 15.114 9.455 1.00 73.69 67 ARG A O 1
ATOM 553 N N . HIS A 1 68 ? -31.275 15.555 8.237 1.00 64.62 68 HIS A N 1
ATOM 554 C CA . HIS A 1 68 ? -31.602 16.943 7.899 1.00 64.62 68 HIS A CA 1
ATOM 555 C C . HIS A 1 68 ? -31.730 17.179 6.382 1.00 64.62 68 HIS A C 1
ATOM 557 O O . HIS A 1 68 ? -31.787 18.333 5.963 1.00 64.62 68 HIS A O 1
ATOM 563 N N . ALA A 1 69 ? -31.747 16.108 5.582 1.00 58.16 69 ALA A N 1
ATOM 564 C CA . ALA A 1 69 ? -32.045 16.105 4.150 1.00 58.16 69 ALA A CA 1
ATOM 565 C C . ALA A 1 69 ? -33.450 15.537 3.926 1.00 58.16 69 ALA A C 1
ATOM 567 O O . ALA A 1 69 ? -34.125 16.021 2.994 1.00 58.16 69 ALA A O 1
#

Secondary structure (DSSP, 8-state):
--HHHHHHHHHH--HHHHHHHHHHHHHHTTPPPPPPPP--HHHHHHHHHHHHHHHHHHHHHHHHHHT--

Organism: NCBI:txid117903